Protein AF-A0A3C1S5Z9-F1 (afdb_monomer)

Solvent-accessible surface area (backbone atoms only — not comparable to full-atom values): 5845 Å² total; per-residue (Å²): 112,49,77,46,62,93,44,102,49,33,40,38,36,40,41,66,50,74,55,70,45,73,76,50,73,69,57,65,57,54,41,76,83,84,56,83,76,74,82,76,60,58,26,37,37,42,38,42,35,41,35,42,38,39,50,53,85,94,85,46,52,36,38,40,38,40,39,39,38,39,35,42,35,37,77,40,83,41,79,72,50,102,90,44,63,37,61,42,59,68,50,70,47,71,54,72,54,73,51,77,52,106

Mean predicted aligned error: 5.96 Å

Radius of gyration: 20.58 Å; Cα contacts (8 Å, |Δi|>4): 214; chains: 1; bounding box: 47×20×57 Å

Sequence (102 aa):
ALIYSPLDKTTVKLIYGTAFRAPNIYELLSDDWAHGRVMLHPEKITTSEIILEQRFGKYLQGVVSGFAYKIDGLITQIPFTETWTTFENTDDISAKGIEAEL

pLDDT: mean 90.19, std 11.82, range [51.34, 98.62]

Nearest PDB structures (foldseek):
  3m8d-assembly1_A  TM=8.443E-01  e=2.679E-02  Escherichia coli
  8bmx-assembly1_C  TM=7.202E-01  e=1.680E-02  Bacteroides thetaiotaomicron VPI-5482
  8p97-assembly1_A  TM=8.344E-01  e=1.635E-01  Bacteroides thetaiotaomicron VPI-5482

Secondary structure (DSSP, 8-state):
-EEEEEETTEEEEEEEEEEEEPPPHHHHHTTTTTS-------EEEEEEEEEEEEEETTTEEEEEEEEEEEEES-EEEEESSSS-EEEEE---EEEEEEEEE-

Structure (mmCIF, N/CA/C/O backbone):
data_AF-A0A3C1S5Z9-F1
#
_entry.id   AF-A0A3C1S5Z9-F1
#
loop_
_atom_site.group_PDB
_atom_site.id
_atom_site.type_symbol
_atom_site.label_atom_id
_atom_site.label_alt_id
_atom_site.label_comp_id
_atom_site.label_asym_id
_atom_site.label_entity_id
_atom_site.label_seq_id
_atom_site.pdbx_PDB_ins_code
_atom_site.Cartn_x
_atom_site.Cartn_y
_atom_site.Cartn_z
_atom_site.occupancy
_atom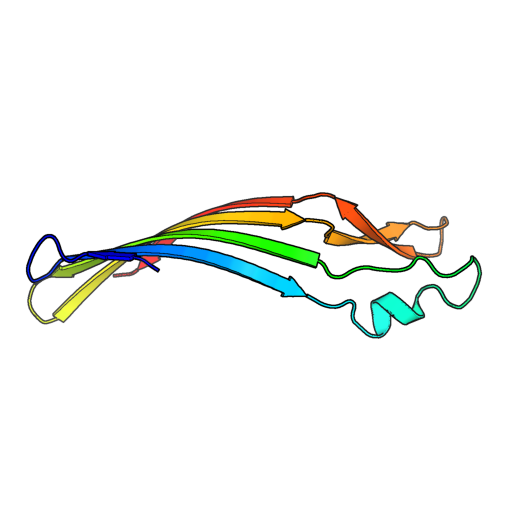_site.B_iso_or_equiv
_atom_site.auth_seq_id
_atom_site.auth_comp_id
_atom_site.auth_asym_id
_atom_site.auth_atom_id
_atom_site.pdbx_PDB_model_num
ATOM 1 N N . ALA A 1 1 ? -14.894 -3.785 0.253 1.00 92.81 1 ALA A N 1
ATOM 2 C CA . ALA A 1 1 ? -14.417 -3.540 1.629 1.00 92.81 1 ALA A CA 1
ATOM 3 C C . ALA A 1 1 ? -15.318 -4.276 2.613 1.00 92.81 1 ALA A C 1
ATOM 5 O O . ALA A 1 1 ? -16.499 -4.437 2.320 1.00 92.81 1 ALA A O 1
ATOM 6 N N . LEU A 1 2 ? -14.766 -4.711 3.744 1.00 97.12 2 LEU A N 1
ATOM 7 C CA . LEU A 1 2 ? -15.495 -5.259 4.886 1.00 97.12 2 LEU A CA 1
ATOM 8 C C . LEU A 1 2 ? -15.414 -4.254 6.037 1.00 97.12 2 LEU A C 1
ATOM 10 O O . LEU A 1 2 ? -14.335 -3.743 6.324 1.00 97.12 2 LEU A O 1
ATOM 14 N N . ILE A 1 3 ? -16.541 -3.969 6.683 1.00 97.81 3 ILE A N 1
ATOM 15 C CA . ILE A 1 3 ? -16.613 -3.052 7.824 1.00 97.81 3 ILE A CA 1
ATOM 16 C C . ILE A 1 3 ? -17.328 -3.782 8.951 1.00 97.81 3 ILE A C 1
ATOM 18 O O . ILE A 1 3 ? -18.397 -4.353 8.741 1.00 97.81 3 ILE A O 1
ATOM 22 N N . TYR A 1 4 ? -16.726 -3.771 10.133 1.00 97.62 4 TYR A N 1
ATOM 23 C CA . TYR A 1 4 ? -17.246 -4.442 11.310 1.00 97.62 4 TYR A CA 1
ATOM 24 C C . TYR A 1 4 ? -17.094 -3.552 12.539 1.00 97.62 4 TYR A C 1
ATOM 26 O O . TYR A 1 4 ? -16.019 -3.015 12.791 1.00 97.62 4 TYR A O 1
ATOM 34 N N . SER A 1 5 ? -18.160 -3.422 13.323 1.00 97.12 5 SER A N 1
ATOM 35 C CA . SER A 1 5 ? -18.158 -2.653 14.568 1.00 97.12 5 SER A CA 1
ATOM 36 C C . SER A 1 5 ? -18.339 -3.602 15.754 1.00 97.12 5 SER A C 1
ATOM 38 O O . SER A 1 5 ? -19.476 -3.886 16.126 1.00 97.12 5 SER A O 1
ATOM 40 N N . PRO A 1 6 ? -17.246 -4.141 16.336 1.00 92.44 6 PRO A N 1
ATOM 41 C CA . PRO A 1 6 ? -17.339 -5.076 17.461 1.00 92.44 6 PRO A CA 1
ATOM 42 C C . PRO A 1 6 ? -17.919 -4.446 18.733 1.00 92.44 6 PRO A C 1
ATOM 44 O O . PRO A 1 6 ? -18.412 -5.164 19.598 1.00 92.44 6 PRO A O 1
ATOM 47 N N . LEU A 1 7 ? -17.817 -3.121 18.866 1.00 93.75 7 LEU A N 1
ATOM 48 C CA . LEU A 1 7 ? -18.295 -2.327 19.995 1.00 93.75 7 LEU A CA 1
ATOM 49 C C . LEU A 1 7 ? -18.871 -1.010 19.457 1.00 93.75 7 LEU A C 1
ATOM 51 O O . LEU A 1 7 ? -18.444 -0.536 18.406 1.00 93.75 7 LEU A O 1
ATOM 55 N N . ASP A 1 8 ? -19.742 -0.349 20.222 1.00 91.38 8 ASP A N 1
ATOM 56 C CA . ASP A 1 8 ? -20.428 0.893 19.808 1.00 91.38 8 ASP A CA 1
ATOM 57 C C . ASP A 1 8 ? -19.495 2.054 19.410 1.00 91.38 8 ASP A C 1
ATOM 59 O O . ASP A 1 8 ? -19.916 3.013 18.764 1.00 91.38 8 ASP A O 1
ATOM 63 N N . LYS A 1 9 ? -18.229 2.012 19.839 1.00 95.50 9 LYS A N 1
ATOM 64 C CA . LYS A 1 9 ? -17.228 3.068 19.610 1.00 95.50 9 LYS A CA 1
ATOM 65 C C . LYS A 1 9 ? -16.007 2.590 18.832 1.00 95.50 9 LYS A C 1
ATOM 67 O O . LYS A 1 9 ? -15.032 3.336 18.743 1.00 95.50 9 LYS A O 1
ATOM 72 N N . THR A 1 10 ? -16.046 1.368 18.317 1.00 96.81 10 THR A N 1
ATOM 73 C CA . THR A 1 10 ? -14.911 0.724 17.661 1.00 96.81 10 THR A CA 1
ATOM 74 C C . THR A 1 10 ? -15.345 0.263 16.284 1.00 96.81 10 THR A C 1
ATOM 76 O O . THR A 1 10 ? -16.316 -0.480 16.162 1.00 96.81 10 THR A O 1
ATOM 79 N N . THR A 1 11 ? -14.608 0.665 15.255 1.00 97.94 11 THR A N 1
ATOM 80 C CA . THR A 1 11 ? -14.838 0.218 13.882 1.00 97.94 11 THR A CA 1
ATOM 81 C C . THR A 1 11 ? -13.556 -0.376 13.333 1.00 97.94 11 THR A C 1
ATOM 83 O O . THR A 1 11 ? -12.495 0.232 13.409 1.00 97.94 11 THR A O 1
ATOM 86 N N . VAL A 1 12 ? -13.665 -1.566 12.761 1.00 98.25 12 VAL A N 1
ATOM 87 C CA . VAL A 1 12 ? -12.599 -2.235 12.026 1.00 98.25 12 VAL A CA 1
ATOM 88 C C . VAL A 1 12 ? -12.989 -2.264 10.557 1.00 98.25 12 VAL A C 1
ATOM 90 O O . VAL A 1 12 ? -14.097 -2.681 10.210 1.00 98.25 12 VAL A O 1
ATOM 93 N N . LYS A 1 13 ? -12.087 -1.826 9.684 1.00 98.50 13 LYS A N 1
ATOM 94 C CA . LYS A 1 13 ? -12.263 -1.861 8.231 1.00 98.50 13 LYS A CA 1
ATOM 95 C C . LYS A 1 13 ? -11.169 -2.716 7.619 1.00 98.50 13 LYS A C 1
ATOM 97 O O . LYS A 1 13 ? -10.016 -2.637 8.027 1.00 98.50 13 LYS A O 1
ATOM 102 N N . LEU A 1 14 ? -11.541 -3.518 6.631 1.00 98.38 14 LEU A N 1
ATOM 103 C CA . LEU A 1 14 ? -10.619 -4.305 5.828 1.00 98.38 14 LEU A CA 1
ATOM 104 C C . LEU A 1 14 ? -10.875 -3.983 4.356 1.00 98.38 14 LEU A C 1
ATOM 106 O O . LEU A 1 14 ? -11.979 -4.182 3.830 1.00 98.38 14 LEU A O 1
ATOM 110 N N . ILE A 1 15 ? -9.866 -3.423 3.704 1.00 98.44 15 ILE A N 1
ATOM 111 C CA . ILE A 1 15 ? -9.937 -2.924 2.337 1.00 98.44 15 ILE A CA 1
ATOM 112 C C . ILE A 1 15 ? -8.956 -3.734 1.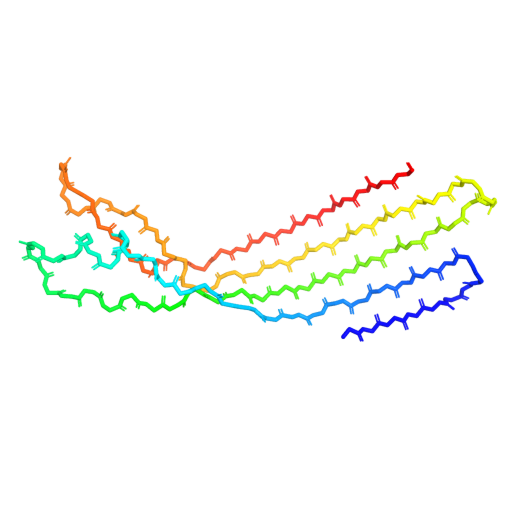498 1.00 98.44 15 ILE A C 1
ATOM 114 O O . ILE A 1 15 ? -7.778 -3.839 1.810 1.00 98.44 15 ILE A O 1
ATOM 118 N N . TYR A 1 16 ? -9.470 -4.327 0.429 1.00 98.25 16 TYR A N 1
ATOM 119 C CA . TYR A 1 16 ? -8.672 -4.963 -0.606 1.00 98.25 16 TYR A CA 1
ATOM 120 C C . TYR A 1 16 ? -9.087 -4.350 -1.933 1.00 98.25 16 TYR A C 1
ATOM 122 O O . TYR A 1 16 ? -10.287 -4.249 -2.214 1.00 98.25 16 TYR A O 1
ATOM 130 N N . GLY A 1 17 ? -8.117 -3.928 -2.731 1.00 97.94 17 GLY A N 1
ATOM 131 C CA . GLY A 1 17 ? -8.388 -3.256 -3.990 1.00 97.94 17 GLY A CA 1
ATOM 132 C C . GLY A 1 17 ? -7.229 -3.356 -4.962 1.00 97.94 17 GLY A C 1
ATOM 133 O O . GLY A 1 17 ? -6.083 -3.582 -4.575 1.00 97.94 17 GLY A O 1
ATOM 134 N N . THR A 1 18 ? -7.551 -3.169 -6.237 1.00 97.88 18 THR A N 1
ATOM 135 C CA . THR A 1 18 ? -6.570 -3.071 -7.314 1.00 97.88 18 THR A CA 1
ATOM 136 C C . THR A 1 18 ? -6.804 -1.801 -8.112 1.00 97.88 18 THR A C 1
ATOM 138 O O . THR A 1 18 ? -7.956 -1.453 -8.371 1.00 97.88 18 THR A O 1
ATOM 141 N N . ALA A 1 19 ? -5.733 -1.159 -8.556 1.00 97.56 19 ALA A N 1
ATOM 142 C CA . ALA A 1 19 ? -5.781 -0.026 -9.471 1.00 97.56 19 ALA A CA 1
ATOM 143 C C . ALA A 1 19 ? -4.668 -0.149 -10.518 1.00 97.56 19 ALA A C 1
ATOM 145 O O . ALA A 1 19 ? -3.865 -1.082 -10.475 1.00 97.56 19 ALA A O 1
ATOM 146 N N . PHE A 1 20 ? -4.636 0.772 -11.475 1.00 96.75 20 PHE A N 1
ATOM 147 C CA . PHE A 1 20 ? -3.582 0.826 -12.479 1.00 96.75 20 PHE A CA 1
ATOM 148 C C . PHE A 1 20 ? -3.205 2.271 -12.802 1.00 96.75 20 PHE A C 1
ATOM 150 O O . PHE A 1 20 ? -4.018 3.181 -12.626 1.00 96.75 20 PHE A O 1
ATOM 157 N N . ARG A 1 21 ? -1.990 2.463 -13.318 1.00 95.56 21 ARG A N 1
ATOM 158 C CA . ARG A 1 21 ? -1.514 3.730 -13.877 1.00 95.56 21 ARG A CA 1
ATOM 159 C C . ARG A 1 21 ? -1.116 3.510 -15.330 1.00 95.56 2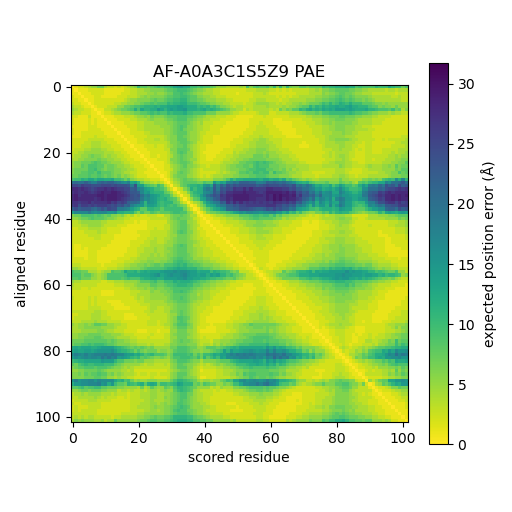1 ARG A C 1
ATOM 161 O O . ARG A 1 21 ? -0.273 2.670 -15.623 1.00 95.56 21 ARG A O 1
ATOM 168 N N . ALA A 1 22 ? -1.725 4.259 -16.244 1.00 94.88 22 ALA A N 1
ATOM 169 C CA . ALA A 1 22 ? -1.289 4.258 -17.636 1.00 94.88 22 ALA A CA 1
ATOM 170 C C . ALA A 1 22 ? 0.077 4.967 -17.783 1.00 94.88 22 ALA A C 1
ATOM 172 O O . ALA A 1 22 ? 0.347 5.909 -17.024 1.00 94.88 22 ALA A O 1
ATOM 173 N N . PRO A 1 23 ? 0.908 4.570 -18.764 1.00 92.31 23 PRO A N 1
ATOM 174 C CA . PRO A 1 23 ? 2.101 5.326 -19.124 1.00 92.31 23 PRO A CA 1
ATOM 175 C C . PRO A 1 23 ? 1.736 6.768 -19.496 1.00 92.31 23 PRO A C 1
ATOM 177 O O . PRO A 1 23 ? 0.727 7.017 -20.162 1.00 92.31 23 PRO A O 1
ATOM 180 N N . ASN A 1 24 ? 2.540 7.726 -19.052 1.00 90.19 24 ASN A N 1
ATOM 181 C CA . ASN A 1 24 ? 2.356 9.135 -19.360 1.00 90.19 24 ASN A CA 1
ATOM 182 C C . ASN A 1 24 ? 3.035 9.510 -20.694 1.00 90.19 24 ASN A C 1
ATOM 184 O O . ASN A 1 24 ? 3.802 8.741 -21.271 1.00 90.19 24 ASN A O 1
ATOM 188 N N . ILE A 1 25 ? 2.750 10.713 -21.202 1.00 86.50 25 ILE A N 1
ATOM 189 C CA . ILE A 1 25 ? 3.247 11.141 -22.518 1.00 86.50 25 ILE A CA 1
ATOM 190 C C . ILE A 1 25 ? 4.775 11.290 -22.577 1.00 86.50 25 ILE A C 1
ATOM 192 O O . ILE A 1 25 ? 5.358 11.054 -23.628 1.00 86.50 25 ILE A O 1
ATOM 196 N N . TYR A 1 26 ? 5.431 11.642 -21.469 1.00 85.44 26 TYR A N 1
ATOM 197 C CA . TYR A 1 26 ? 6.891 11.739 -21.414 1.00 85.44 26 TYR A CA 1
ATOM 198 C C . TYR A 1 26 ? 7.542 10.357 -21.487 1.00 85.44 26 TYR A C 1
ATOM 200 O O . TYR A 1 26 ? 8.512 10.183 -22.217 1.00 85.44 26 TYR A O 1
ATOM 208 N N . GLU A 1 27 ? 6.973 9.377 -20.781 1.00 87.12 27 GLU A N 1
ATOM 209 C CA . GLU A 1 27 ? 7.426 7.981 -20.796 1.00 87.12 27 GLU A CA 1
ATOM 210 C C . GLU A 1 27 ? 7.302 7.384 -22.208 1.00 87.12 27 GLU A C 1
ATOM 212 O O . GLU A 1 27 ? 8.243 6.782 -22.710 1.00 87.12 27 GLU A O 1
ATOM 217 N N . LEU A 1 28 ? 6.178 7.631 -22.894 1.00 82.75 28 LEU A N 1
ATOM 218 C CA . LEU A 1 28 ? 5.926 7.114 -24.246 1.00 82.75 28 LEU A CA 1
ATOM 219 C C . LEU A 1 28 ? 6.784 7.768 -25.340 1.00 82.75 28 LEU A C 1
ATOM 221 O O . LEU A 1 28 ? 7.084 7.126 -26.344 1.00 82.75 28 LEU A O 1
ATOM 225 N N . LEU A 1 29 ? 7.132 9.049 -25.190 1.00 78.56 29 LEU A N 1
ATOM 226 C CA . LEU A 1 29 ? 7.905 9.795 -26.192 1.00 78.56 29 LEU A CA 1
ATOM 227 C C . LEU A 1 29 ? 9.424 9.655 -26.016 1.00 78.56 29 LEU A C 1
ATOM 229 O O . LEU A 1 29 ? 10.168 10.007 -26.930 1.00 78.56 29 LEU A O 1
ATOM 233 N N . SER A 1 30 ? 9.896 9.136 -24.877 1.00 70.88 30 SER A N 1
ATOM 234 C CA . SER A 1 30 ? 11.328 8.910 -24.625 1.00 70.88 30 SER A CA 1
ATOM 235 C C . SER A 1 30 ? 11.953 7.875 -25.575 1.00 70.88 30 SER A C 1
ATOM 237 O O . SER A 1 30 ? 13.167 7.881 -25.776 1.00 70.88 30 SER A O 1
ATOM 239 N N . ASP A 1 31 ? 11.125 7.026 -26.183 1.00 62.44 31 ASP A N 1
ATOM 240 C CA . ASP A 1 31 ? 11.526 5.888 -27.018 1.00 62.44 31 ASP A CA 1
ATOM 241 C C . ASP A 1 31 ? 11.651 6.201 -28.520 1.00 62.44 31 ASP A C 1
ATOM 243 O O . ASP A 1 31 ? 12.127 5.376 -29.298 1.00 62.44 31 ASP A O 1
ATOM 247 N N . ASP A 1 32 ? 11.219 7.383 -28.971 1.00 55.22 32 ASP A N 1
ATOM 248 C CA . ASP A 1 32 ? 10.905 7.602 -30.393 1.00 55.22 32 ASP A CA 1
ATOM 249 C C . ASP A 1 32 ? 12.138 7.846 -31.292 1.00 55.22 32 ASP A C 1
ATOM 251 O O . ASP A 1 32 ? 12.012 7.910 -32.514 1.00 55.22 32 ASP A O 1
ATOM 255 N N . TRP A 1 33 ? 13.348 7.989 -30.730 1.00 51.78 33 TRP A N 1
ATOM 256 C CA . TRP A 1 33 ? 14.488 8.531 -31.485 1.00 51.78 33 TRP A CA 1
ATOM 257 C C . TRP A 1 33 ? 15.578 7.533 -31.910 1.00 51.78 33 TRP A C 1
A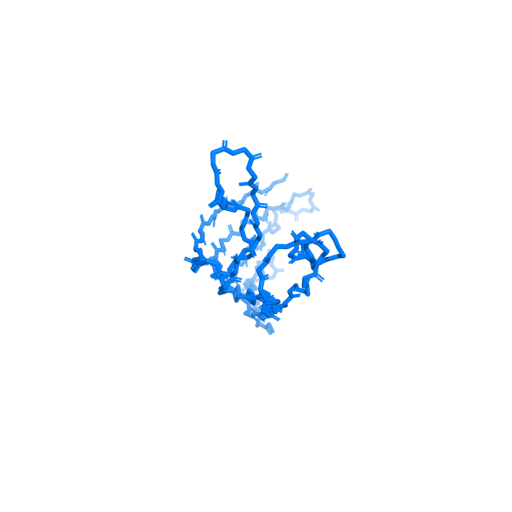TOM 259 O O . TRP A 1 33 ? 16.364 7.887 -32.789 1.00 51.78 33 TRP A O 1
ATOM 269 N N . ALA A 1 34 ? 15.648 6.305 -31.371 1.00 53.19 34 ALA A N 1
ATOM 270 C CA . ALA A 1 34 ? 16.785 5.420 -31.686 1.00 53.19 34 ALA A CA 1
ATOM 271 C C . ALA A 1 34 ? 16.502 3.911 -31.799 1.00 53.19 34 ALA A C 1
ATOM 273 O O . ALA A 1 34 ? 17.131 3.257 -32.632 1.00 53.19 34 ALA A O 1
ATOM 274 N N . HIS A 1 35 ? 15.582 3.322 -31.031 1.00 51.34 35 HIS A N 1
ATOM 275 C CA . HIS A 1 35 ? 15.407 1.864 -31.007 1.00 51.34 35 HIS A CA 1
ATOM 276 C C . HIS A 1 35 ? 13.933 1.507 -30.818 1.00 51.34 35 HIS A C 1
ATOM 278 O O . HIS A 1 35 ? 13.230 2.176 -30.079 1.00 51.34 35 HIS A O 1
ATOM 284 N N . GLY A 1 36 ? 13.446 0.521 -31.578 1.00 53.94 36 GLY A N 1
ATOM 285 C CA . GLY A 1 36 ? 12.016 0.282 -31.782 1.00 53.94 36 GLY A CA 1
ATOM 286 C C . GLY A 1 36 ? 11.183 0.278 -30.497 1.00 53.94 36 GLY A C 1
ATOM 287 O O . GLY A 1 36 ? 11.589 -0.315 -29.509 1.00 53.94 36 GLY A O 1
ATOM 288 N N . ARG A 1 37 ? 10.010 0.920 -30.576 1.00 55.03 37 ARG A N 1
ATOM 289 C CA . ARG A 1 37 ? 8.997 1.083 -29.519 1.00 55.03 37 ARG A CA 1
ATOM 290 C C . ARG A 1 37 ? 9.017 -0.038 -28.473 1.00 55.03 37 ARG A C 1
ATOM 292 O O . ARG A 1 37 ? 8.474 -1.116 -28.741 1.00 55.03 37 ARG A O 1
ATOM 299 N N . VAL A 1 38 ? 9.537 0.231 -27.276 1.00 62.19 38 VAL A N 1
ATOM 300 C CA . VAL A 1 38 ? 9.199 -0.573 -26.105 1.00 62.19 38 VAL A CA 1
ATOM 301 C C . VAL A 1 38 ? 7.734 -0.272 -25.815 1.00 62.19 38 VAL A C 1
ATOM 303 O O . VAL A 1 38 ? 7.328 0.863 -25.562 1.00 62.19 38 VAL A O 1
ATOM 306 N N . MET A 1 39 ? 6.875 -1.282 -25.949 1.00 77.31 39 MET A N 1
ATOM 307 C CA . MET A 1 39 ? 5.470 -1.110 -25.599 1.00 77.31 39 MET A CA 1
ATOM 308 C C . MET A 1 39 ? 5.345 -1.095 -24.079 1.00 77.31 39 MET A C 1
ATOM 310 O O . MET A 1 39 ? 5.161 -2.144 -23.464 1.00 77.31 39 MET A O 1
ATOM 314 N N . LEU A 1 40 ? 5.432 0.099 -23.489 1.00 86.62 40 LEU A N 1
ATOM 315 C CA . LEU A 1 40 ? 5.098 0.305 -22.087 1.00 86.62 40 LEU A CA 1
ATOM 316 C C . LEU A 1 40 ? 3.662 -0.149 -21.832 1.00 86.62 40 LEU A C 1
ATOM 318 O O . LEU A 1 40 ? 2.723 0.257 -22.527 1.00 86.62 40 LEU A O 1
ATOM 322 N N . HIS A 1 41 ? 3.488 -0.969 -20.806 1.00 90.50 41 HIS A N 1
ATOM 323 C CA . HIS A 1 41 ? 2.178 -1.365 -20.323 1.00 90.50 41 HIS A CA 1
ATOM 324 C C . HIS A 1 41 ? 1.838 -0.628 -19.022 1.00 90.50 41 HIS A C 1
ATOM 326 O O . HIS A 1 41 ? 2.731 -0.139 -18.328 1.00 90.50 41 HIS A O 1
ATOM 332 N N . PRO A 1 42 ? 0.544 -0.531 -18.666 1.00 94.31 42 PRO A N 1
ATOM 333 C CA . PRO A 1 42 ? 0.148 0.052 -17.395 1.00 94.31 42 PRO A CA 1
ATOM 334 C C . PRO A 1 42 ? 0.791 -0.659 -16.201 1.00 94.31 42 PRO A C 1
ATOM 336 O O . PRO A 1 42 ? 0.892 -1.888 -16.185 1.00 94.31 42 PRO A O 1
ATOM 339 N N . GLU A 1 43 ? 1.154 0.122 -15.189 1.00 96.38 43 GLU A N 1
ATOM 340 C CA . GLU A 1 43 ? 1.513 -0.382 -13.863 1.00 96.38 43 GLU A CA 1
ATOM 341 C C . GLU A 1 43 ? 0.239 -0.836 -13.159 1.00 96.38 43 GLU A C 1
ATOM 343 O O . GLU A 1 43 ? -0.790 -0.157 -13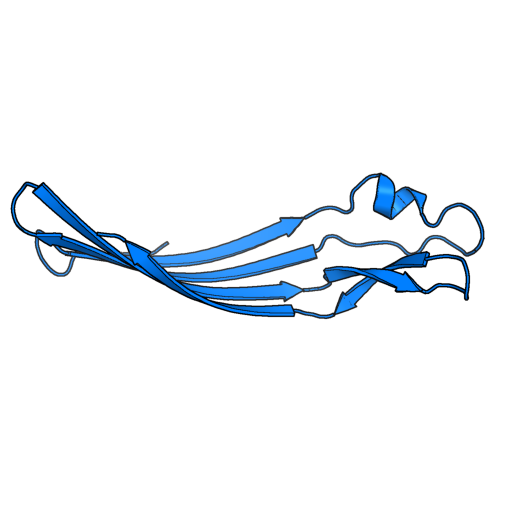.252 1.00 96.38 43 GLU A O 1
ATOM 348 N N . LYS A 1 44 ? 0.288 -1.942 -12.416 1.00 97.38 44 LYS A N 1
ATOM 349 C CA . LYS A 1 44 ? -0.861 -2.425 -11.643 1.00 97.38 44 LYS A CA 1
ATOM 350 C C . LYS A 1 44 ? -0.521 -2.462 -10.167 1.00 97.38 44 LYS A C 1
ATOM 352 O O . LYS A 1 44 ? 0.458 -3.076 -9.785 1.00 97.38 44 LYS A O 1
ATOM 357 N N . ILE A 1 45 ? -1.356 -1.865 -9.326 1.00 97.94 45 ILE A N 1
ATOM 358 C CA . ILE A 1 45 ? -1.198 -1.930 -7.872 1.00 97.94 45 ILE A CA 1
ATOM 359 C C . ILE A 1 45 ? -2.278 -2.813 -7.258 1.00 97.94 45 ILE A C 1
ATOM 361 O O . ILE A 1 45 ? -3.448 -2.736 -7.637 1.00 97.94 45 ILE A O 1
ATOM 365 N N . THR A 1 46 ? -1.884 -3.634 -6.289 1.00 98.38 46 THR A N 1
ATOM 366 C CA . THR A 1 46 ? -2.777 -4.383 -5.405 1.00 98.38 46 THR A CA 1
ATOM 367 C C . THR A 1 46 ? -2.493 -3.979 -3.967 1.00 98.38 46 THR A C 1
ATOM 369 O O . THR A 1 46 ? -1.355 -4.093 -3.516 1.00 98.38 46 THR A O 1
ATOM 372 N N . THR A 1 47 ? -3.523 -3.551 -3.241 1.00 98.38 47 THR A N 1
ATOM 373 C CA . THR A 1 47 ? -3.405 -3.051 -1.867 1.00 98.38 47 THR A CA 1
ATOM 374 C C . THR A 1 47 ? -4.316 -3.834 -0.935 1.00 98.38 47 THR A C 1
ATOM 376 O O . THR A 1 47 ? -5.483 -4.078 -1.246 1.00 98.38 47 THR A O 1
ATOM 379 N N . SER A 1 48 ? -3.774 -4.213 0.220 1.00 98.38 48 SER A N 1
ATOM 380 C CA . SER A 1 48 ? -4.503 -4.763 1.362 1.00 98.38 48 SER A CA 1
ATOM 381 C C . SER A 1 48 ? -4.287 -3.855 2.565 1.00 98.38 48 SER A C 1
ATOM 383 O O . SER A 1 48 ? -3.145 -3.585 2.934 1.00 98.38 48 SER A O 1
ATOM 385 N N . GLU A 1 49 ? -5.366 -3.407 3.188 1.00 98.44 49 GLU A N 1
ATOM 386 C CA . GLU A 1 49 ? -5.328 -2.471 4.305 1.00 98.44 49 GLU A CA 1
ATOM 387 C C . GLU A 1 49 ? -6.302 -2.897 5.405 1.00 98.44 49 GLU A C 1
ATOM 389 O O . GLU A 1 49 ? -7.428 -3.331 5.138 1.00 98.44 49 GLU A O 1
ATOM 394 N N . ILE A 1 50 ? -5.856 -2.765 6.651 1.00 98.50 50 ILE A N 1
ATOM 395 C CA . ILE A 1 50 ? -6.675 -2.899 7.850 1.00 98.50 50 ILE A CA 1
ATOM 396 C C . ILE A 1 50 ? -6.650 -1.584 8.620 1.00 98.50 50 ILE A C 1
ATOM 398 O O . ILE A 1 50 ? -5.589 -1.004 8.832 1.00 98.50 50 ILE A O 1
ATOM 402 N N . ILE A 1 51 ? -7.820 -1.123 9.049 1.00 98.56 51 ILE A N 1
ATOM 403 C CA . ILE A 1 51 ? -7.987 0.145 9.759 1.00 98.56 51 ILE A CA 1
ATOM 404 C C . ILE A 1 51 ? -8.775 -0.130 11.032 1.00 98.56 51 ILE A C 1
ATOM 406 O O . ILE A 1 51 ? -9.836 -0.754 10.987 1.00 98.56 51 ILE A O 1
ATOM 410 N N . LEU A 1 52 ? -8.262 0.344 12.161 1.00 98.38 52 LEU A N 1
ATOM 411 C CA . LEU A 1 52 ? -8.932 0.359 13.450 1.00 98.38 52 LEU A CA 1
ATOM 412 C C . LEU A 1 52 ? -9.221 1.808 13.835 1.00 98.38 52 LEU A C 1
ATOM 414 O O . LEU A 1 52 ? -8.311 2.611 14.013 1.00 98.38 52 LEU A O 1
ATOM 418 N N . GLU A 1 53 ? -10.495 2.118 14.021 1.00 98.06 53 GLU A N 1
ATOM 419 C CA . GLU A 1 53 ? -10.967 3.409 14.504 1.00 98.06 53 GLU A CA 1
ATOM 420 C C . GLU A 1 53 ? -11.570 3.226 15.892 1.00 98.06 53 GLU A C 1
ATOM 422 O O . GLU A 1 53 ? -12.450 2.384 16.095 1.00 98.06 53 GLU A O 1
ATOM 427 N N . GLN A 1 54 ? -11.119 4.031 16.850 1.00 97.31 54 GLN A N 1
ATOM 428 C CA . GLN A 1 54 ? -11.603 4.004 18.223 1.00 97.31 54 GLN A CA 1
ATOM 429 C C . GLN A 1 54 ? -11.981 5.407 18.681 1.00 97.31 54 GLN A C 1
ATOM 431 O O . GLN A 1 54 ? -11.146 6.306 18.745 1.00 97.31 54 GLN A O 1
ATOM 436 N N . ARG A 1 55 ? -13.234 5.585 19.102 1.00 96.31 55 ARG A N 1
ATOM 437 C CA . ARG A 1 55 ? -13.674 6.832 19.734 1.00 96.31 55 ARG A CA 1
ATOM 438 C C . ARG A 1 55 ? -13.485 6.776 21.248 1.00 96.31 55 ARG A C 1
ATOM 440 O O . ARG A 1 55 ? -13.997 5.867 21.909 1.00 96.31 55 ARG A O 1
ATOM 447 N N . PHE A 1 56 ? -12.818 7.781 21.810 1.00 93.75 56 PHE A N 1
ATOM 448 C CA . PHE A 1 56 ? -12.619 7.947 23.249 1.00 93.75 56 PHE A CA 1
ATOM 449 C C . PHE A 1 56 ? -13.490 9.102 23.764 1.00 93.75 56 PHE A C 1
ATOM 451 O O . PHE A 1 56 ? -13.255 10.282 23.505 1.00 93.75 56 PHE A O 1
ATOM 458 N N . GLY A 1 57 ? -14.556 8.765 24.495 1.00 89.06 57 GLY A N 1
ATOM 459 C CA . GLY A 1 57 ? -15.524 9.762 24.962 1.00 89.06 57 GLY A CA 1
ATOM 460 C C . GLY A 1 57 ? -16.273 10.439 23.804 1.00 89.06 57 GLY A C 1
ATOM 461 O O . GLY A 1 57 ? -16.728 9.761 22.884 1.00 89.06 57 GLY A O 1
ATOM 462 N N . LYS A 1 58 ? -16.455 11.764 23.883 1.00 88.38 58 LYS A N 1
ATOM 463 C CA . LYS A 1 58 ? -17.151 12.563 22.853 1.00 88.38 58 LYS A CA 1
ATOM 464 C C . LYS A 1 58 ? -16.200 13.311 21.913 1.00 88.38 58 LYS A C 1
ATOM 466 O O . LYS A 1 58 ? -16.624 13.653 20.810 1.00 88.38 58 LYS A O 1
ATOM 471 N N . TYR A 1 59 ? -14.955 13.531 22.335 1.00 93.06 59 TYR A N 1
ATOM 472 C CA . TYR A 1 59 ? -14.070 14.548 21.756 1.00 93.06 59 TYR A CA 1
ATOM 473 C C . TYR A 1 59 ? -12.813 14.000 21.079 1.00 93.06 59 TYR A C 1
ATOM 475 O O . TYR A 1 59 ? -12.166 14.755 20.370 1.00 93.06 59 TYR A O 1
ATOM 483 N N . LEU A 1 60 ? -12.465 12.729 21.293 1.00 96.25 60 LEU A N 1
ATOM 484 C CA . LEU A 1 60 ? -11.231 12.137 20.772 1.00 96.25 60 LEU A CA 1
ATOM 485 C C . LEU A 1 60 ? -11.540 10.923 19.898 1.00 96.25 60 LEU A C 1
ATOM 487 O O . LEU A 1 60 ? -12.427 10.124 20.232 1.00 96.25 60 LEU A O 1
ATOM 491 N N . GLN A 1 61 ? -10.792 10.771 18.809 1.00 96.50 61 GLN A N 1
ATOM 492 C CA . GLN A 1 61 ? -10.878 9.631 17.906 1.00 96.50 61 GLN A CA 1
ATOM 493 C C . GLN A 1 61 ? -9.474 9.220 17.479 1.00 96.50 61 GLN A C 1
ATOM 495 O O . GLN A 1 61 ? -8.813 9.943 16.754 1.00 96.50 61 GLN A O 1
ATOM 500 N N . GLY A 1 62 ? -9.054 8.032 17.901 1.00 97.69 62 GLY A N 1
ATOM 501 C CA . GLY A 1 62 ? -7.832 7.422 17.400 1.00 97.69 62 GLY A CA 1
ATOM 502 C C . GLY A 1 62 ? -8.100 6.624 16.131 1.00 97.69 62 GLY A C 1
ATOM 503 O O . GLY A 1 62 ? -9.120 5.930 16.037 1.00 97.69 62 GLY A O 1
ATOM 504 N N . VAL A 1 63 ? -7.166 6.680 15.190 1.00 98.25 63 VAL A N 1
ATOM 505 C CA . VAL A 1 63 ? -7.144 5.846 13.987 1.00 98.25 63 VAL A CA 1
ATOM 506 C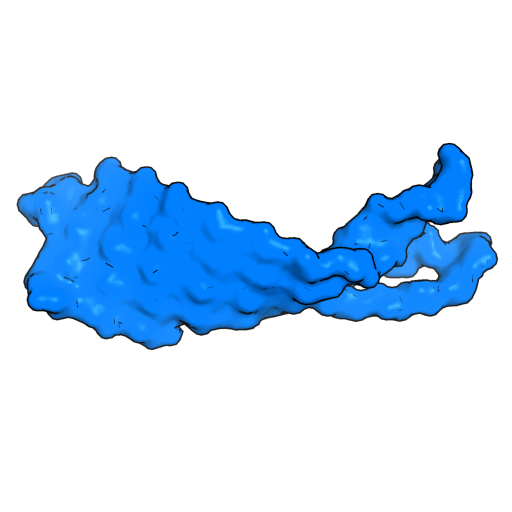 C . VAL A 1 63 ? -5.774 5.198 13.882 1.00 98.25 63 VAL A C 1
ATOM 508 O O . VAL A 1 63 ? -4.758 5.867 14.014 1.00 98.25 63 VAL A O 1
ATOM 511 N N . VAL A 1 64 ? -5.743 3.890 13.657 1.00 98.44 64 VAL A N 1
ATOM 512 C CA . VAL A 1 64 ? -4.517 3.150 13.350 1.00 98.44 64 VAL A CA 1
ATOM 513 C C . VAL A 1 64 ? -4.770 2.339 12.093 1.00 98.44 64 VAL A C 1
ATOM 515 O O . VAL A 1 64 ? -5.746 1.589 12.034 1.00 98.44 64 VAL A O 1
ATOM 518 N N . SER A 1 65 ? -3.901 2.466 11.098 1.00 98.31 65 SER A N 1
ATOM 519 C CA . SER A 1 65 ? -3.972 1.695 9.861 1.00 98.31 65 SER A CA 1
ATOM 520 C C . SER A 1 65 ? -2.686 0.912 9.635 1.00 98.31 65 SER A C 1
ATOM 522 O O . SER A 1 65 ? -1.590 1.326 10.008 1.00 98.31 65 SER A O 1
ATOM 524 N N . GLY A 1 66 ? -2.831 -0.268 9.045 1.00 98.62 66 GLY A N 1
ATOM 525 C CA . GLY A 1 66 ? -1.731 -1.073 8.542 1.00 98.62 66 GLY A CA 1
ATOM 526 C C . GLY A 1 66 ? -2.016 -1.435 7.098 1.00 98.62 66 GLY A C 1
ATOM 527 O O . GLY A 1 66 ? -3.095 -1.942 6.789 1.00 98.62 66 GLY A O 1
ATOM 528 N N . PHE A 1 67 ? -1.051 -1.203 6.218 1.00 98.25 67 PHE A N 1
ATOM 529 C CA . PHE A 1 67 ? -1.212 -1.444 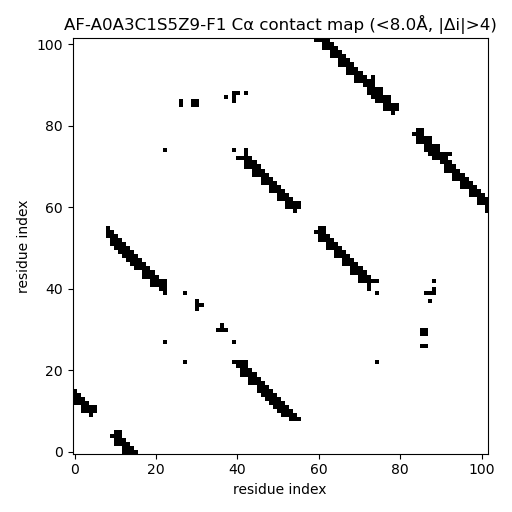4.792 1.00 98.25 67 PHE A CA 1
ATOM 530 C C . PHE A 1 67 ? -0.042 -2.235 4.223 1.00 98.25 67 PHE A C 1
ATOM 532 O O . PHE A 1 67 ? 1.099 -2.149 4.680 1.00 98.25 67 PHE A O 1
ATOM 539 N N . ALA A 1 68 ? -0.342 -3.010 3.191 1.00 98.44 68 ALA A N 1
ATOM 540 C CA . ALA A 1 68 ? 0.628 -3.670 2.342 1.00 98.44 68 ALA A CA 1
ATOM 541 C C . ALA A 1 68 ? 0.187 -3.508 0.890 1.00 98.44 68 ALA A C 1
ATOM 543 O O . ALA A 1 68 ? -0.979 -3.749 0.568 1.00 98.44 68 ALA A O 1
ATOM 544 N N . TYR A 1 69 ? 1.112 -3.137 0.013 1.00 97.81 69 TYR A N 1
ATOM 545 C CA . TYR A 1 69 ? 0.844 -3.084 -1.416 1.00 97.81 69 TYR A CA 1
ATOM 546 C C . TYR A 1 69 ? 1.941 -3.762 -2.228 1.00 97.81 69 TYR A C 1
ATOM 548 O O . TYR A 1 69 ? 3.090 -3.876 -1.793 1.00 97.81 69 TYR A O 1
ATOM 556 N N . LYS A 1 70 ? 1.557 -4.199 -3.426 1.00 97.88 70 LYS A N 1
ATOM 557 C CA . LYS A 1 70 ? 2.447 -4.667 -4.485 1.00 97.88 70 LYS A C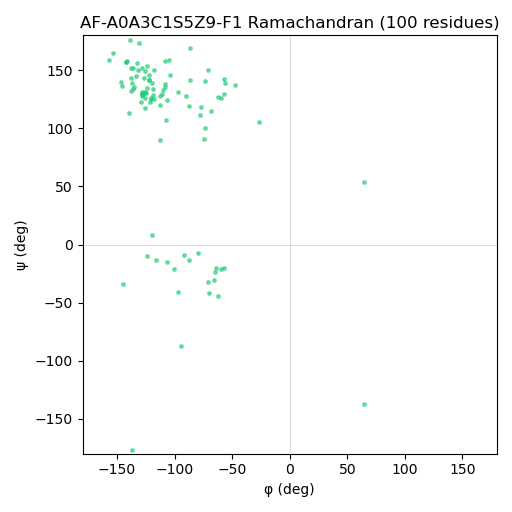A 1
ATOM 558 C C . LYS A 1 70 ? 2.122 -3.893 -5.758 1.00 97.88 70 LYS A C 1
ATOM 560 O O . LYS A 1 70 ? 0.945 -3.791 -6.101 1.00 97.88 70 LYS A O 1
ATOM 565 N N . ILE A 1 71 ? 3.133 -3.344 -6.419 1.00 97.50 71 ILE A N 1
ATOM 566 C CA . ILE A 1 71 ? 3.031 -2.768 -7.758 1.00 97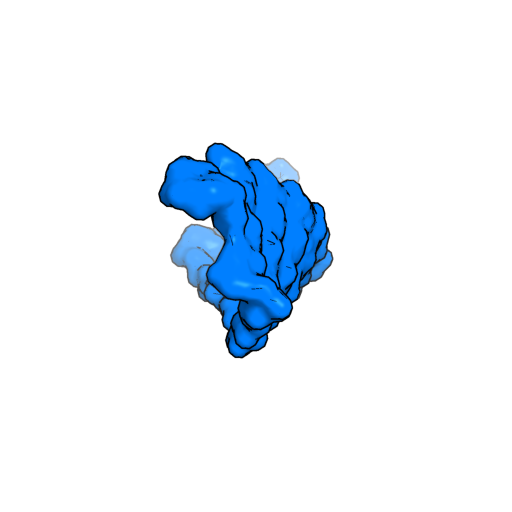.50 71 ILE A CA 1
ATOM 567 C C . ILE A 1 71 ? 3.721 -3.732 -8.711 1.00 97.50 71 ILE A C 1
ATOM 569 O O . ILE A 1 71 ? 4.880 -4.075 -8.493 1.00 97.50 71 ILE A O 1
ATOM 573 N N . ASP A 1 72 ? 2.993 -4.160 -9.732 1.00 95.88 72 ASP A N 1
ATOM 574 C CA . ASP A 1 72 ? 3.478 -5.012 -10.802 1.00 95.88 72 ASP A CA 1
ATOM 575 C C . ASP A 1 72 ? 3.855 -4.153 -12.015 1.00 95.88 72 ASP A C 1
ATOM 577 O O . ASP A 1 72 ? 3.058 -3.310 -12.458 1.00 95.88 72 ASP A O 1
ATOM 581 N N . GLY A 1 73 ? 5.049 -4.397 -12.559 1.00 93.12 73 GLY A N 1
ATOM 582 C CA . GLY A 1 73 ? 5.541 -3.743 -13.769 1.00 93.12 73 GLY A CA 1
ATOM 583 C C . GLY A 1 73 ? 5.754 -2.241 -13.625 1.00 93.12 73 GLY A C 1
ATOM 584 O O . GLY A 1 73 ? 5.209 -1.477 -14.421 1.00 93.12 73 GLY A O 1
ATOM 585 N N . LEU A 1 74 ? 6.525 -1.823 -12.620 1.00 94.19 74 LEU A N 1
ATOM 586 C CA . LEU A 1 74 ? 6.850 -0.419 -12.372 1.00 94.19 74 LEU A CA 1
ATOM 587 C C . LEU A 1 74 ? 7.574 0.206 -13.575 1.00 94.19 74 LEU A C 1
ATOM 589 O O . LEU A 1 74 ? 8.606 -0.306 -14.007 1.00 94.19 74 LEU A O 1
ATOM 593 N N . ILE A 1 75 ? 7.071 1.326 -14.095 1.00 92.75 75 ILE A N 1
ATOM 594 C CA . ILE A 1 75 ? 7.733 2.072 -15.167 1.00 92.75 75 ILE A CA 1
ATOM 595 C C . ILE A 1 75 ? 8.871 2.870 -14.534 1.00 92.75 75 ILE A C 1
ATOM 597 O O . ILE A 1 75 ? 8.649 3.807 -13.767 1.00 92.75 75 ILE A O 1
ATOM 601 N N . THR A 1 76 ? 10.102 2.486 -14.854 1.00 90.94 76 THR A N 1
ATOM 602 C CA . THR A 1 76 ? 11.313 3.070 -14.274 1.00 90.94 76 THR A CA 1
ATOM 603 C C . THR A 1 76 ? 12.202 3.637 -15.366 1.00 90.94 76 THR A C 1
ATOM 605 O O . THR A 1 76 ? 12.354 3.044 -16.432 1.00 90.94 76 THR A O 1
ATOM 608 N N . GLN A 1 77 ? 12.821 4.782 -15.082 1.00 89.81 77 GLN A N 1
ATOM 609 C CA . GLN A 1 77 ? 13.846 5.357 -15.941 1.00 89.81 77 GLN A CA 1
ATOM 610 C C . GLN A 1 77 ? 15.165 4.607 -15.743 1.00 89.81 77 GLN A C 1
ATOM 612 O O . GLN A 1 77 ? 15.730 4.609 -14.647 1.00 89.81 77 GLN A O 1
ATOM 617 N N . ILE A 1 78 ? 15.665 3.990 -16.806 1.00 86.62 78 ILE A N 1
ATOM 618 C CA . ILE A 1 78 ? 16.906 3.222 -16.810 1.00 86.62 78 ILE A CA 1
ATOM 619 C C . ILE A 1 78 ? 17.935 3.839 -17.771 1.00 86.62 78 ILE A C 1
ATOM 621 O O . ILE A 1 78 ? 17.562 4.462 -18.771 1.00 86.62 78 ILE A O 1
ATOM 625 N N . PRO A 1 79 ? 19.245 3.693 -17.502 1.00 86.81 79 PRO A N 1
ATOM 626 C CA . PRO A 1 79 ? 20.280 4.071 -18.459 1.00 86.81 79 PRO A CA 1
ATOM 627 C C . PRO A 1 79 ? 20.168 3.237 -19.740 1.00 86.81 79 PRO A C 1
ATOM 629 O O . PRO A 1 79 ? 20.176 2.011 -19.680 1.00 86.81 79 PRO A O 1
ATOM 632 N N . PHE A 1 80 ? 20.101 3.904 -20.893 1.00 79.12 80 PHE A N 1
ATOM 633 C CA . PHE A 1 80 ? 20.146 3.261 -22.209 1.00 79.12 80 PHE A CA 1
ATOM 634 C C . PHE A 1 80 ? 21.569 3.300 -22.789 1.00 79.12 80 PHE A C 1
ATOM 636 O O . PHE A 1 80 ? 22.069 2.316 -23.329 1.00 79.12 80 PHE A O 1
ATOM 643 N N . THR A 1 81 ? 22.254 4.433 -22.621 1.00 80.31 81 THR A N 1
ATOM 644 C CA . THR A 1 81 ? 23.691 4.600 -22.884 1.00 80.31 81 THR A CA 1
ATOM 645 C C . THR A 1 81 ? 24.329 5.420 -21.759 1.00 80.31 81 THR A C 1
ATOM 647 O O . THR A 1 81 ? 23.654 5.808 -20.809 1.00 80.31 81 THR A O 1
ATOM 650 N N . GLU A 1 82 ? 25.624 5.736 -21.860 1.00 78.81 82 GLU A N 1
ATOM 651 C CA . GLU A 1 82 ? 26.311 6.600 -20.884 1.00 78.81 82 GLU A CA 1
ATOM 652 C C . GLU A 1 82 ? 25.703 8.012 -20.765 1.00 78.81 82 GLU A C 1
ATOM 654 O O . GLU A 1 82 ? 25.906 8.685 -19.757 1.00 78.81 82 GLU A O 1
ATOM 659 N N . THR A 1 83 ? 24.963 8.473 -21.779 1.00 79.00 83 THR A N 1
ATOM 660 C CA . THR A 1 83 ? 24.415 9.839 -21.847 1.00 79.00 83 THR A CA 1
ATOM 661 C C . THR A 1 83 ? 22.899 9.899 -22.018 1.00 79.00 83 THR A C 1
ATOM 663 O O . THR A 1 83 ? 22.322 10.977 -21.880 1.00 79.00 83 THR A O 1
ATOM 666 N N . TRP A 1 84 ? 22.247 8.766 -22.290 1.00 80.12 84 TRP A N 1
ATOM 667 C CA . TRP A 1 84 ? 20.812 8.693 -22.559 1.00 80.12 84 TRP A CA 1
ATOM 668 C C . TRP A 1 84 ? 20.117 7.692 -21.643 1.00 80.12 84 TRP A C 1
ATOM 670 O O . TRP A 1 84 ? 20.684 6.676 -21.247 1.00 80.12 84 TRP A O 1
ATOM 680 N N . THR A 1 85 ? 18.854 7.971 -21.343 1.00 84.06 85 THR A N 1
ATOM 681 C CA . THR A 1 85 ? 17.987 7.115 -20.525 1.00 84.06 85 THR A CA 1
ATOM 682 C C . THR A 1 85 ? 16.727 6.781 -21.308 1.00 84.06 85 THR A C 1
ATOM 684 O O . THR A 1 85 ? 16.330 7.551 -22.183 1.00 84.06 85 THR A O 1
ATOM 687 N N . THR A 1 86 ? 16.120 5.643 -20.994 1.00 85.88 86 THR A N 1
ATOM 688 C CA . THR A 1 86 ? 14.792 5.263 -21.485 1.00 85.88 86 THR A CA 1
ATOM 689 C C . THR A 1 86 ? 13.913 4.789 -20.325 1.00 85.88 86 THR A C 1
ATOM 691 O O . THR A 1 86 ? 14.388 4.690 -19.193 1.00 85.88 86 THR A O 1
ATOM 694 N N . PHE A 1 87 ? 12.633 4.540 -20.585 1.00 88.31 87 PHE A N 1
ATOM 695 C CA . PHE A 1 87 ? 11.685 3.989 -19.626 1.00 88.31 87 PHE A CA 1
ATOM 696 C C . PHE A 1 87 ? 11.345 2.547 -19.981 1.00 88.31 87 PHE A C 1
ATOM 698 O O . PHE A 1 87 ? 11.030 2.246 -21.126 1.00 88.31 87 PHE A O 1
ATOM 705 N N . GLU A 1 88 ? 11.327 1.674 -18.979 1.00 88.38 88 GLU A N 1
ATOM 706 C CA . GLU A 1 88 ? 10.877 0.289 -19.130 1.00 88.38 88 GLU A CA 1
ATOM 707 C C . GLU A 1 88 ? 10.015 -0.126 -17.934 1.00 88.38 88 GLU A C 1
ATOM 709 O O . GLU A 1 88 ? 10.183 0.390 -16.827 1.00 88.38 88 GLU A O 1
ATOM 714 N N . ASN A 1 89 ? 9.095 -1.073 -18.147 1.00 91.06 89 ASN A N 1
ATOM 715 C CA . ASN A 1 89 ? 8.448 -1.789 -17.050 1.00 91.06 89 ASN A CA 1
ATOM 716 C C . ASN A 1 89 ? 9.474 -2.769 -16.460 1.00 91.06 89 ASN A C 1
ATOM 718 O O . ASN A 1 89 ? 9.733 -3.816 -17.050 1.00 91.06 89 ASN A O 1
ATOM 722 N N . THR A 1 90 ? 10.091 -2.407 -15.337 1.00 84.88 90 THR A N 1
ATOM 723 C CA . THR A 1 90 ? 11.220 -3.149 -14.765 1.00 84.88 90 THR A CA 1
ATOM 724 C C . THR A 1 90 ? 10.761 -4.157 -13.716 1.00 84.88 90 THR A C 1
ATOM 726 O O . THR A 1 90 ? 10.520 -5.320 -14.028 1.00 84.88 90 THR A O 1
ATOM 729 N N . ASP A 1 91 ? 10.647 -3.712 -12.468 1.00 84.94 91 ASP A N 1
ATOM 730 C CA . ASP A 1 91 ? 10.499 -4.565 -11.298 1.00 84.94 91 ASP A CA 1
ATOM 731 C C . ASP A 1 91 ? 9.092 -4.515 -10.706 1.00 84.94 91 ASP A C 1
ATOM 733 O O . ASP A 1 91 ? 8.339 -3.542 -10.831 1.00 84.94 91 ASP A O 1
ATOM 737 N N . ASP A 1 92 ? 8.787 -5.580 -9.974 1.00 91.94 92 ASP A N 1
ATOM 738 C CA . ASP A 1 92 ? 7.671 -5.620 -9.049 1.00 91.94 92 ASP A CA 1
ATOM 739 C C . ASP A 1 92 ? 8.132 -5.090 -7.688 1.00 91.94 92 ASP A C 1
ATOM 741 O O . ASP A 1 92 ? 8.994 -5.683 -7.031 1.00 91.94 92 ASP A O 1
ATOM 745 N N . ILE A 1 93 ? 7.524 -4.002 -7.217 1.00 94.75 93 ILE A N 1
ATOM 746 C CA . ILE A 1 93 ? 7.852 -3.426 -5.910 1.00 94.75 93 ILE A CA 1
ATOM 747 C C . ILE A 1 93 ? 6.777 -3.752 -4.883 1.00 94.75 93 ILE A C 1
ATOM 749 O O . ILE A 1 93 ? 5.587 -3.822 -5.183 1.00 94.75 93 ILE A O 1
ATOM 753 N N . SER A 1 94 ? 7.188 -3.938 -3.632 1.00 96.69 94 SER A N 1
ATOM 754 C CA . SER A 1 94 ? 6.259 -4.128 -2.521 1.00 96.69 94 SER A CA 1
ATOM 755 C C . SER A 1 94 ? 6.649 -3.255 -1.344 1.00 96.69 94 SER A C 1
ATOM 757 O O . SER A 1 94 ? 7.833 -3.054 -1.077 1.00 96.69 94 SER A O 1
ATOM 759 N N . ALA A 1 95 ? 5.651 -2.755 -0.625 1.00 97.12 95 ALA A N 1
ATOM 760 C CA . ALA A 1 95 ? 5.875 -2.022 0.608 1.00 97.12 95 ALA A CA 1
ATOM 761 C C . ALA A 1 95 ? 4.803 -2.348 1.641 1.00 97.12 95 ALA A C 1
ATOM 763 O O . ALA A 1 95 ? 3.698 -2.797 1.321 1.00 97.12 95 ALA A O 1
ATOM 764 N N . LYS A 1 96 ? 5.163 -2.133 2.904 1.00 98.12 96 LYS A N 1
ATOM 765 C CA . LYS A 1 96 ? 4.301 -2.322 4.066 1.00 98.12 96 LYS A CA 1
ATOM 766 C C . LYS A 1 96 ? 4.515 -1.156 5.016 1.00 98.12 96 LYS A C 1
ATOM 768 O O . LYS A 1 96 ? 5.648 -0.700 5.161 1.00 98.12 96 LYS A O 1
ATOM 773 N N . GLY A 1 97 ? 3.453 -0.708 5.664 1.00 98.31 97 GLY A N 1
ATOM 774 C CA . GLY A 1 97 ? 3.501 0.435 6.563 1.00 98.31 97 GLY A CA 1
ATOM 775 C C . GLY A 1 97 ? 2.421 0.379 7.630 1.00 98.31 97 GLY A C 1
ATOM 776 O O . GLY A 1 97 ? 1.483 -0.419 7.554 1.00 98.31 97 GLY A O 1
ATOM 777 N N . ILE A 1 98 ? 2.607 1.215 8.647 1.00 98.25 98 ILE A N 1
ATOM 778 C CA . ILE A 1 98 ? 1.656 1.447 9.729 1.00 98.25 98 ILE A CA 1
ATOM 779 C C . ILE A 1 98 ? 1.581 2.957 9.936 1.00 98.25 98 ILE A C 1
ATOM 781 O O . ILE A 1 98 ? 2.619 3.617 9.993 1.00 98.25 98 ILE A O 1
ATOM 785 N N . GLU A 1 99 ? 0.372 3.481 10.084 1.00 98.38 99 GLU A N 1
ATOM 786 C CA . GLU A 1 99 ? 0.103 4.887 10.381 1.00 98.38 99 GLU A CA 1
ATOM 787 C C . GLU A 1 99 ? -0.841 5.000 11.584 1.00 98.38 99 GLU A C 1
ATOM 789 O O . GLU A 1 99 ? -1.623 4.088 11.870 1.00 98.38 99 GLU A O 1
ATOM 794 N N . ALA A 1 100 ? -0.738 6.105 12.325 1.00 97.75 100 ALA A N 1
ATOM 795 C CA . ALA A 1 100 ? -1.576 6.370 13.488 1.00 97.75 100 ALA A CA 1
ATOM 796 C C . ALA A 1 100 ? -1.868 7.870 13.653 1.00 97.75 100 ALA A C 1
ATOM 798 O O . ALA A 1 100 ? -0.973 8.700 13.497 1.00 97.75 100 ALA A O 1
ATOM 799 N N . GLU A 1 101 ? -3.106 8.190 14.025 1.00 97.38 101 GLU A N 1
ATOM 800 C CA . GLU A 1 101 ? -3.635 9.535 14.287 1.00 97.38 101 GLU A CA 1
ATOM 801 C C . GLU A 1 101 ? -4.486 9.521 15.574 1.00 97.38 101 GLU A C 1
ATOM 803 O O . GLU A 1 101 ? -5.042 8.476 15.936 1.00 97.38 101 GLU A O 1
ATOM 808 N N . LEU A 1 102 ? -4.574 10.659 16.281 1.00 94.75 102 LEU A N 1
ATOM 809 C CA . LEU A 1 102 ? -5.365 10.831 17.509 1.00 94.75 102 LEU A CA 1
ATOM 810 C C . LEU A 1 102 ? -6.058 12.197 17.595 1.00 94.75 102 LEU A C 1
ATOM 812 O O . LEU A 1 102 ? -5.377 13.202 17.298 1.00 94.75 102 LEU A O 1
#

Foldseek 3Di:
DDWDDPDPFKIKDKDKDKDKAADDPVQQVLPPDDDDGPPQDIKMKIKIKMKMWGDDPPPDIKIKMKMKMKIAQDWDWADPDPPGIHTGSDDIDMDIDMDMDD